Protein AF-A0A251VLH0-F1 (afdb_monomer)

Structure (mmCIF, N/CA/C/O backbone):
data_AF-A0A251VLH0-F1
#
_entry.id   AF-A0A251VLH0-F1
#
loop_
_atom_site.group_PDB
_atom_site.id
_atom_site.type_symbol
_atom_site.label_atom_id
_atom_site.label_alt_id
_atom_site.label_comp_id
_atom_site.label_asym_id
_atom_site.label_entity_id
_atom_site.label_seq_id
_atom_site.pdbx_PDB_ins_code
_atom_site.Cartn_x
_atom_site.Cartn_y
_atom_site.Cartn_z
_atom_site.occupancy
_atom_site.B_iso_or_equiv
_atom_site.auth_seq_id
_atom_site.auth_comp_id
_atom_site.auth_asym_id
_atom_site.auth_atom_id
_atom_site.pdbx_PDB_model_num
ATOM 1 N N . MET A 1 1 ? -11.223 -15.590 17.909 1.00 58.53 1 MET A N 1
ATOM 2 C CA . MET A 1 1 ? -10.912 -15.322 16.487 1.00 58.53 1 MET A CA 1
ATOM 3 C C . MET A 1 1 ? -9.442 -15.641 16.286 1.00 58.53 1 MET A C 1
ATOM 5 O O . MET A 1 1 ? -8.683 -15.369 17.205 1.00 58.53 1 MET A O 1
ATOM 9 N N . ASN A 1 2 ? -9.046 -16.249 15.164 1.00 59.09 2 ASN A N 1
ATOM 10 C CA . ASN A 1 2 ? -7.624 -16.422 14.853 1.00 59.09 2 ASN A CA 1
ATOM 11 C C . ASN A 1 2 ? -7.031 -15.043 14.551 1.00 59.09 2 ASN A C 1
ATOM 13 O O . ASN A 1 2 ? -7.181 -14.532 13.447 1.00 59.09 2 ASN A O 1
ATOM 17 N N . SER A 1 3 ? -6.422 -14.432 15.559 1.00 74.94 3 SER A N 1
ATOM 18 C CA . SER A 1 3 ? -5.605 -13.230 15.442 1.00 74.94 3 SER A CA 1
ATOM 19 C C . SER A 1 3 ? -4.234 -13.646 14.919 1.00 74.94 3 SER A C 1
ATOM 21 O O . SER A 1 3 ? -3.490 -14.346 15.606 1.00 74.94 3 SER A O 1
ATOM 23 N N . GLY A 1 4 ? -3.926 -13.274 13.681 1.00 86.88 4 GLY A N 1
ATOM 24 C CA . GLY A 1 4 ? -2.673 -13.622 13.028 1.00 86.88 4 GLY A CA 1
ATOM 25 C C . GLY A 1 4 ? -2.386 -12.710 11.839 1.00 86.88 4 GLY A C 1
ATOM 26 O O . GLY A 1 4 ? -3.267 -11.969 11.400 1.00 86.88 4 GLY A O 1
ATOM 27 N N . PRO A 1 5 ? -1.151 -12.736 11.319 1.00 91.19 5 PRO A N 1
ATOM 28 C CA . PRO A 1 5 ? -0.768 -11.897 10.195 1.00 91.19 5 PRO A CA 1
ATOM 29 C C . PRO A 1 5 ? -1.510 -12.308 8.917 1.00 91.19 5 PRO A C 1
ATOM 31 O O . PRO A 1 5 ? -1.620 -13.491 8.593 1.00 91.19 5 PRO A O 1
ATOM 34 N N . HIS A 1 6 ? -1.959 -11.311 8.155 1.00 94.12 6 HIS A N 1
ATOM 35 C CA . HIS A 1 6 ? -2.483 -11.484 6.803 1.00 94.12 6 HIS A CA 1
ATOM 36 C C . HIS A 1 6 ? -1.447 -10.979 5.799 1.00 94.12 6 HIS A C 1
ATOM 38 O O . HIS A 1 6 ? -1.055 -9.815 5.840 1.00 94.12 6 HIS A O 1
ATOM 44 N N . LEU A 1 7 ? -1.002 -11.850 4.894 1.00 94.31 7 LEU A N 1
ATOM 45 C CA . LEU A 1 7 ? -0.003 -11.509 3.883 1.00 94.31 7 LEU A CA 1
ATOM 46 C C . LEU A 1 7 ? -0.691 -11.154 2.564 1.00 94.31 7 LEU A C 1
ATOM 48 O O . LEU A 1 7 ? -1.496 -11.926 2.045 1.00 94.31 7 LEU A O 1
ATOM 52 N N . VAL A 1 8 ? -0.355 -9.988 2.013 1.00 95.00 8 VAL A N 1
ATOM 53 C CA . VAL A 1 8 ? -0.906 -9.480 0.752 1.00 95.00 8 VAL A CA 1
ATOM 54 C C . VAL A 1 8 ? 0.247 -9.155 -0.190 1.00 95.00 8 VAL A C 1
ATOM 56 O O . VAL A 1 8 ? 1.070 -8.289 0.098 1.00 95.00 8 VAL A O 1
ATOM 59 N N . ARG A 1 9 ? 0.299 -9.828 -1.342 1.00 95.19 9 ARG A N 1
ATOM 60 C CA . ARG A 1 9 ? 1.207 -9.454 -2.434 1.00 95.19 9 ARG A CA 1
ATOM 61 C C . ARG A 1 9 ? 0.705 -8.173 -3.102 1.00 95.19 9 ARG A C 1
ATOM 63 O O . ARG A 1 9 ? -0.504 -7.976 -3.225 1.00 95.19 9 ARG A O 1
ATOM 70 N N . HIS A 1 10 ? 1.616 -7.324 -3.577 1.00 95.19 10 HIS A N 1
ATOM 71 C CA . HIS A 1 10 ? 1.218 -6.160 -4.366 1.00 95.19 10 HIS A CA 1
ATOM 72 C C . HIS A 1 10 ? 0.443 -6.573 -5.627 1.00 95.19 10 HIS A C 1
ATOM 74 O O . HIS A 1 10 ? 0.713 -7.613 -6.233 1.00 95.19 10 HIS A O 1
ATOM 80 N N . ALA A 1 11 ? -0.498 -5.732 -6.045 1.00 96.81 11 ALA A N 1
ATOM 81 C CA . ALA A 1 11 ? -1.191 -5.894 -7.314 1.00 96.81 11 ALA A CA 1
ATOM 82 C C . ALA A 1 11 ? -0.234 -5.687 -8.505 1.00 96.81 11 ALA A C 1
ATOM 84 O O . ALA A 1 11 ? 0.912 -5.263 -8.336 1.00 96.81 11 ALA A O 1
ATOM 85 N N . GLN A 1 12 ? -0.690 -5.981 -9.723 1.00 95.56 12 GLN A N 1
ATOM 86 C CA . GLN A 1 12 ? 0.139 -5.890 -10.925 1.00 95.56 12 GLN A CA 1
ATOM 87 C C . GLN A 1 12 ? 0.746 -4.485 -11.088 1.00 95.56 12 GLN A C 1
ATOM 89 O O . GLN A 1 12 ? 0.033 -3.489 -11.239 1.00 95.56 12 GLN A O 1
ATOM 94 N N . GLY A 1 13 ? 2.076 -4.418 -11.084 1.00 92.62 13 GLY A N 1
ATOM 95 C CA . GLY A 1 13 ? 2.848 -3.221 -11.399 1.00 92.62 13 GLY A CA 1
ATOM 96 C C . GLY A 1 13 ? 3.316 -3.207 -12.851 1.00 92.62 13 GLY A C 1
ATOM 97 O O . GLY A 1 13 ? 3.353 -4.246 -13.507 1.00 92.62 13 GLY A O 1
ATOM 98 N N . VAL A 1 14 ? 3.724 -2.036 -13.346 1.00 91.00 14 VAL A N 1
ATOM 99 C CA . VAL A 1 14 ? 4.251 -1.878 -14.720 1.00 91.00 14 VAL A CA 1
ATOM 100 C C . VAL A 1 14 ? 5.414 -2.846 -14.993 1.00 91.00 14 VAL A C 1
ATOM 102 O O . VAL A 1 14 ? 5.443 -3.483 -16.043 1.00 91.00 14 VAL A O 1
ATOM 105 N N . HIS A 1 15 ? 6.297 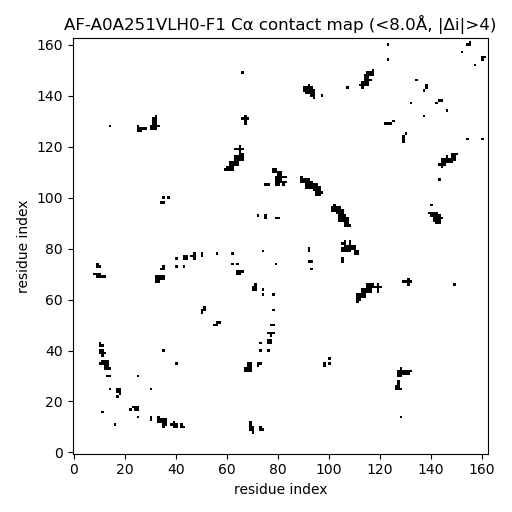-3.051 -14.008 1.00 86.38 15 HIS A N 1
ATOM 106 C CA . HIS A 1 15 ? 7.408 -4.009 -14.096 1.00 86.38 15 HIS A CA 1
ATOM 107 C C . HIS A 1 15 ? 6.969 -5.456 -14.378 1.00 86.38 15 HIS A C 1
ATOM 109 O O . HIS A 1 15 ? 7.679 -6.156 -15.088 1.00 86.38 15 HIS A O 1
ATOM 115 N N . ASN A 1 16 ? 5.801 -5.905 -13.890 1.00 87.31 16 ASN A N 1
ATOM 116 C CA . ASN A 1 16 ? 5.315 -7.259 -14.178 1.00 87.31 16 ASN A CA 1
ATOM 117 C C . ASN A 1 16 ? 4.989 -7.414 -15.669 1.00 87.31 16 ASN A C 1
ATOM 119 O O . ASN A 1 16 ? 5.386 -8.392 -16.286 1.00 87.31 16 ASN A O 1
ATOM 123 N N . VAL A 1 17 ? 4.320 -6.419 -16.261 1.00 85.06 17 VAL A N 1
ATOM 124 C CA . VAL A 1 17 ? 3.915 -6.446 -17.678 1.00 85.06 17 VAL A CA 1
ATOM 125 C C . VAL A 1 17 ? 5.117 -6.347 -18.615 1.00 85.06 17 VAL A C 1
ATOM 127 O O . VAL A 1 17 ? 5.125 -6.965 -19.677 1.00 85.06 17 VAL A O 1
ATOM 130 N N . VAL A 1 18 ? 6.117 -5.544 -18.247 1.00 81.62 18 VAL A N 1
ATOM 131 C CA . VAL A 1 18 ? 7.344 -5.395 -19.039 1.00 81.62 18 VAL A CA 1
ATOM 132 C C . VAL A 1 18 ? 8.191 -6.664 -18.954 1.00 81.62 18 VAL A C 1
ATOM 134 O O . VAL A 1 18 ? 8.588 -7.199 -19.984 1.00 81.62 18 VAL A O 1
ATOM 137 N N . GLY A 1 19 ? 8.369 -7.201 -17.749 1.00 75.56 19 GLY A N 1
ATOM 138 C CA . GLY A 1 19 ? 9.135 -8.418 -17.509 1.00 75.56 19 GLY A CA 1
ATOM 139 C C . GLY A 1 19 ? 8.549 -9.695 -18.113 1.00 75.56 19 GLY A C 1
ATOM 140 O O . GLY A 1 19 ? 9.299 -10.584 -18.501 1.00 75.56 19 GLY A O 1
ATOM 141 N N . GLU A 1 20 ? 7.220 -9.786 -18.241 1.00 75.69 20 GLU A N 1
ATOM 142 C CA . GLU A 1 20 ? 6.553 -10.874 -18.975 1.00 75.69 20 GLU A CA 1
ATOM 143 C C . GLU A 1 20 ? 6.879 -10.859 -20.477 1.00 75.69 20 GLU A C 1
ATOM 145 O O . GLU A 1 20 ? 6.845 -11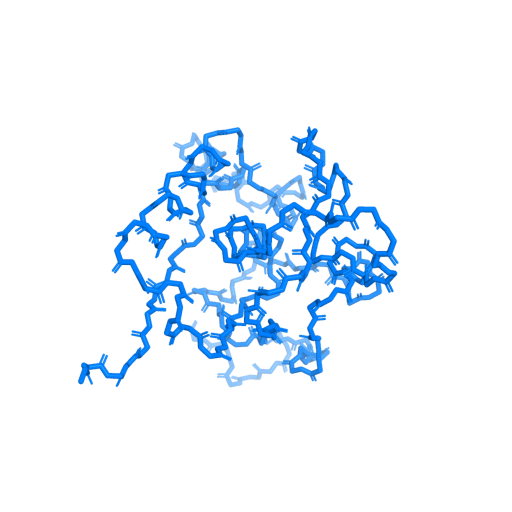.906 -21.123 1.00 75.69 20 GLU A O 1
ATOM 150 N N . LYS A 1 21 ? 7.173 -9.682 -21.042 1.00 76.94 21 LYS A N 1
ATOM 151 C CA . LYS A 1 21 ? 7.472 -9.517 -22.471 1.00 76.94 21 LYS A CA 1
ATOM 152 C C . LYS A 1 21 ? 8.957 -9.655 -22.771 1.00 76.94 21 LYS A C 1
ATOM 154 O O . LYS A 1 21 ? 9.308 -10.219 -23.803 1.00 76.94 21 LYS A O 1
ATOM 159 N N . ASP A 1 22 ? 9.804 -9.121 -21.897 1.00 75.06 22 ASP A N 1
ATOM 160 C CA . ASP A 1 22 ? 11.250 -9.115 -22.073 1.00 75.06 22 ASP A CA 1
ATOM 161 C C . ASP A 1 22 ? 11.960 -9.047 -20.714 1.00 75.06 22 ASP A C 1
ATOM 163 O O . ASP A 1 22 ? 11.919 -8.035 -20.014 1.00 75.06 22 ASP A O 1
ATOM 167 N N . LEU A 1 23 ? 12.653 -10.129 -20.351 1.00 68.69 23 LEU A N 1
ATOM 168 C CA . LEU A 1 23 ? 13.415 -10.212 -19.104 1.00 68.69 23 LEU A CA 1
ATOM 169 C C . LEU A 1 23 ? 14.586 -9.214 -19.071 1.00 68.69 23 LEU A C 1
ATOM 171 O O . LEU A 1 23 ? 14.979 -8.773 -17.994 1.00 68.69 23 LEU A O 1
ATOM 175 N N . SER A 1 24 ? 15.135 -8.820 -20.227 1.00 71.19 24 SER A N 1
ATOM 176 C CA . SER A 1 24 ? 16.232 -7.844 -20.285 1.00 71.19 24 SER A CA 1
ATOM 177 C C . SER A 1 24 ? 15.777 -6.425 -19.921 1.00 71.19 24 SER A C 1
ATOM 179 O O . SER A 1 24 ? 16.577 -5.604 -19.465 1.00 71.19 24 SER A O 1
ATOM 181 N N . ALA A 1 25 ? 14.471 -6.154 -20.014 1.00 70.00 25 ALA A N 1
ATOM 182 C CA . ALA A 1 25 ? 13.883 -4.866 -19.680 1.00 70.00 25 ALA A CA 1
ATOM 183 C C . ALA A 1 25 ? 13.768 -4.613 -18.164 1.00 70.00 25 ALA A C 1
ATOM 185 O O . ALA A 1 25 ? 13.465 -3.490 -17.768 1.00 70.00 25 ALA A O 1
ATOM 186 N N . TYR A 1 26 ? 14.067 -5.590 -17.294 1.00 67.81 26 TYR A N 1
ATOM 187 C CA . TYR A 1 26 ? 14.121 -5.368 -15.838 1.00 67.81 26 TYR A CA 1
ATOM 188 C C . TYR A 1 26 ? 15.199 -4.363 -15.405 1.00 67.81 26 TYR A C 1
ATOM 190 O O . TYR A 1 26 ? 15.062 -3.725 -14.355 1.00 67.81 26 TYR A O 1
ATOM 198 N N . MET A 1 27 ? 16.218 -4.160 -16.244 1.00 67.62 27 MET A N 1
ATOM 199 C CA . MET A 1 27 ? 17.243 -3.134 -16.045 1.00 67.62 27 MET A CA 1
ATOM 200 C C . MET A 1 27 ? 16.829 -1.752 -16.573 1.00 67.62 27 MET A C 1
ATOM 202 O O . MET A 1 27 ? 17.598 -0.800 -16.480 1.00 67.62 27 MET A O 1
ATOM 206 N N . CYS A 1 28 ? 15.623 -1.612 -17.131 1.00 75.94 28 CYS A N 1
ATOM 207 C CA . CYS A 1 28 ? 15.144 -0.342 -17.655 1.00 75.94 28 CYS A CA 1
ATOM 208 C C . CYS A 1 28 ? 14.883 0.657 -16.519 1.00 75.94 28 CYS A C 1
ATOM 210 O O . CYS A 1 28 ? 14.140 0.380 -15.574 1.00 75.94 28 CYS A O 1
ATOM 212 N N . GLU A 1 29 ? 15.451 1.858 -16.640 1.00 75.00 29 GLU A N 1
ATOM 213 C CA . GLU A 1 29 ? 15.263 2.936 -15.667 1.00 75.00 29 GLU A CA 1
ATOM 214 C C . GLU A 1 29 ? 13.798 3.393 -15.569 1.00 75.00 29 GLU A C 1
ATOM 216 O O . GLU A 1 29 ? 13.361 3.829 -14.507 1.00 75.00 29 GLU A O 1
ATOM 221 N N . GLU A 1 30 ? 12.996 3.192 -16.619 1.00 78.62 30 GLU A N 1
ATOM 222 C CA . GLU A 1 30 ? 11.551 3.468 -16.605 1.00 78.62 30 GLU A CA 1
ATOM 223 C C . GLU A 1 30 ? 10.783 2.601 -15.593 1.00 78.62 30 GLU A C 1
ATOM 225 O O . GLU A 1 30 ? 9.682 2.959 -15.171 1.00 78.62 30 GLU A O 1
ATOM 230 N N . LEU A 1 31 ? 11.361 1.475 -15.159 1.00 82.44 31 LEU A N 1
ATOM 231 C CA . LEU A 1 31 ? 10.785 0.619 -14.123 1.00 82.44 31 LEU A CA 1
ATOM 232 C C . LEU A 1 31 ? 11.154 1.053 -12.700 1.00 82.44 31 LEU A C 1
ATOM 234 O O . LEU A 1 31 ? 10.678 0.435 -11.740 1.00 82.44 31 LEU A O 1
ATOM 238 N N . PHE A 1 32 ? 11.962 2.107 -12.542 1.00 86.50 32 PHE A N 1
ATOM 239 C CA . PHE A 1 32 ? 12.300 2.672 -11.240 1.00 86.50 32 PHE A CA 1
ATOM 240 C C . PHE A 1 32 ? 11.040 3.025 -10.446 1.00 86.50 32 PHE A C 1
ATOM 242 O O . PHE A 1 32 ? 10.216 3.840 -10.870 1.00 86.50 32 PHE A O 1
ATOM 249 N N . ASP A 1 33 ? 10.907 2.417 -9.264 1.00 88.31 33 ASP A N 1
ATOM 250 C CA . ASP A 1 33 ? 9.763 2.604 -8.370 1.00 88.31 33 ASP A CA 1
ATOM 251 C C . ASP A 1 33 ? 8.403 2.503 -9.101 1.00 88.31 33 ASP A C 1
ATOM 253 O O . ASP A 1 33 ? 7.514 3.366 -9.000 1.00 88.31 33 ASP A O 1
ATOM 257 N N . ALA A 1 34 ? 8.285 1.440 -9.909 1.00 90.81 34 ALA A N 1
ATOM 258 C CA . ALA A 1 34 ? 7.133 1.180 -10.759 1.00 90.81 34 ALA A CA 1
ATOM 259 C C . ALA A 1 34 ? 5.814 1.230 -9.970 1.00 90.81 34 ALA A C 1
ATOM 261 O O . ALA A 1 34 ? 5.663 0.603 -8.915 1.00 90.81 34 ALA A O 1
ATOM 262 N N . HIS A 1 35 ? 4.838 1.945 -10.530 1.00 92.94 35 HIS A N 1
ATOM 263 C CA . HIS A 1 35 ? 3.475 2.034 -10.012 1.00 92.94 35 HIS A CA 1
ATOM 264 C C . HIS A 1 35 ? 2.594 0.871 -10.505 1.00 92.94 35 HIS A C 1
ATOM 266 O O . HIS A 1 35 ? 3.002 0.055 -11.339 1.00 92.94 35 HIS A O 1
ATOM 272 N N . LEU A 1 36 ? 1.367 0.796 -9.984 1.00 94.94 36 LEU A N 1
ATOM 273 C CA . LEU A 1 36 ? 0.339 -0.144 -10.437 1.00 94.94 36 LEU A CA 1
ATOM 274 C C . LEU A 1 36 ? -0.151 0.162 -11.854 1.00 94.94 36 LEU A C 1
ATOM 276 O O . LEU A 1 36 ? -0.272 1.323 -12.249 1.00 94.94 36 LEU A O 1
ATOM 280 N N . THR A 1 37 ? -0.483 -0.887 -12.605 1.00 94.12 37 THR A N 1
ATOM 281 C CA . THR A 1 37 ? -1.171 -0.768 -13.899 1.00 94.12 37 THR A CA 1
ATOM 282 C C . THR A 1 37 ? -2.674 -0.518 -13.692 1.00 94.12 37 THR A C 1
ATOM 284 O O . THR A 1 37 ? -3.185 -0.701 -12.581 1.00 94.12 37 THR A O 1
ATOM 287 N N . PRO A 1 38 ? -3.440 -0.174 -14.746 1.00 94.12 38 PRO A N 1
ATOM 288 C CA . PRO A 1 38 ? -4.903 -0.155 -14.664 1.00 94.12 38 PRO A CA 1
ATOM 289 C C . PRO A 1 38 ? -5.504 -1.494 -14.200 1.00 94.12 38 PRO A C 1
ATOM 291 O O . PRO A 1 38 ? -6.456 -1.513 -13.420 1.00 94.12 38 PRO A O 1
ATOM 294 N N . LEU A 1 39 ? -4.920 -2.626 -14.621 1.00 95.69 39 LEU A N 1
ATOM 295 C CA . LEU A 1 39 ? -5.319 -3.949 -14.132 1.00 95.69 39 LEU A CA 1
ATOM 296 C C . LEU A 1 39 ? -4.953 -4.135 -12.653 1.00 95.69 39 LEU A C 1
ATOM 298 O O . LEU A 1 39 ? -5.771 -4.653 -11.894 1.00 95.69 39 LEU A O 1
ATOM 302 N N . GLY A 1 40 ? -3.774 -3.671 -12.230 1.00 96.94 40 GLY A N 1
ATOM 303 C CA . GLY A 1 40 ? -3.373 -3.656 -10.825 1.00 96.94 40 GLY A CA 1
ATOM 304 C C . GLY A 1 40 ? -4.387 -2.921 -9.949 1.00 96.94 40 GLY A C 1
ATOM 305 O O . GLY A 1 40 ? -4.849 -3.455 -8.946 1.00 96.94 40 GLY A O 1
ATOM 306 N N . TRP A 1 41 ? -4.849 -1.746 -10.373 1.00 96.25 41 TRP A N 1
ATOM 307 C CA . TRP A 1 41 ? -5.894 -1.021 -9.648 1.00 96.25 41 TRP A CA 1
ATOM 308 C C . TRP A 1 41 ? -7.236 -1.759 -9.597 1.00 96.25 41 TRP A C 1
ATOM 310 O O . TRP A 1 41 ? -7.883 -1.767 -8.552 1.00 96.25 41 TRP A O 1
ATOM 320 N N . LYS A 1 42 ? -7.627 -2.462 -10.665 1.00 96.88 42 LYS A N 1
ATOM 321 C CA . LYS A 1 42 ? -8.816 -3.331 -10.637 1.00 96.88 42 LYS A CA 1
ATOM 322 C C . LYS A 1 42 ? -8.669 -4.475 -9.624 1.00 96.88 42 LYS A C 1
ATOM 324 O O . LYS A 1 42 ? -9.639 -4.832 -8.956 1.00 96.88 42 LYS A O 1
ATOM 329 N N . GLN A 1 43 ? -7.472 -5.049 -9.489 1.00 98.25 43 GLN A N 1
ATOM 330 C CA . GLN A 1 43 ? -7.184 -6.061 -8.464 1.00 98.25 43 GLN A CA 1
ATOM 331 C C . GLN A 1 43 ? -7.301 -5.472 -7.053 1.00 98.25 43 GLN A C 1
ATOM 333 O O . GLN A 1 43 ? -7.910 -6.097 -6.188 1.00 98.25 43 GLN A O 1
ATOM 338 N N . VAL A 1 44 ? -6.793 -4.254 -6.841 1.00 97.94 44 VAL A N 1
ATOM 339 C CA . VAL A 1 44 ? -6.919 -3.524 -5.570 1.00 97.94 44 VAL A CA 1
ATOM 340 C C . VAL A 1 44 ? -8.382 -3.273 -5.207 1.00 97.94 44 VAL A C 1
ATOM 342 O O . VAL A 1 44 ? -8.778 -3.528 -4.073 1.00 97.94 44 VAL A O 1
ATOM 345 N N . ASP A 1 45 ? -9.213 -2.852 -6.162 1.00 96.81 45 ASP A N 1
ATOM 346 C CA . ASP A 1 45 ? -10.640 -2.619 -5.908 1.00 96.81 45 ASP A CA 1
ATOM 347 C C . ASP A 1 45 ? -11.372 -3.912 -5.524 1.00 96.81 45 ASP A C 1
ATOM 349 O O . ASP A 1 45 ? -12.242 -3.914 -4.649 1.00 96.81 45 ASP A O 1
ATOM 353 N N . ASN A 1 46 ? -11.017 -5.031 -6.160 1.00 98.19 46 ASN A N 1
ATOM 354 C CA . ASN A 1 46 ? -11.561 -6.341 -5.811 1.00 98.19 46 ASN A CA 1
ATOM 355 C C . ASN A 1 46 ? -11.109 -6.786 -4.414 1.00 98.19 46 ASN A C 1
ATOM 357 O O . ASN A 1 46 ? -11.929 -7.289 -3.645 1.00 98.19 46 ASN A O 1
ATOM 361 N N . LEU A 1 47 ? -9.839 -6.557 -4.066 1.00 98.12 47 LEU A N 1
ATOM 362 C CA . LEU A 1 47 ? -9.319 -6.834 -2.730 1.00 98.12 47 LEU A CA 1
ATOM 363 C C . LEU A 1 47 ? -10.045 -5.994 -1.674 1.00 98.12 47 LEU A C 1
ATOM 365 O O . LEU A 1 47 ? -10.515 -6.557 -0.690 1.00 98.12 47 LEU A O 1
ATOM 369 N N . ARG A 1 48 ? -10.226 -4.686 -1.908 1.00 97.31 48 ARG A N 1
ATOM 370 C CA . ARG A 1 48 ? -11.001 -3.803 -1.021 1.00 97.31 48 ARG A CA 1
ATOM 371 C C . ARG A 1 48 ? -12.396 -4.372 -0.767 1.00 97.31 48 ARG A C 1
ATOM 373 O O . ARG A 1 48 ? -12.794 -4.567 0.378 1.00 97.31 48 ARG A O 1
ATOM 380 N N . LYS A 1 49 ? -13.135 -4.705 -1.830 1.00 97.50 49 LYS A N 1
ATOM 381 C CA . LYS A 1 49 ? -14.476 -5.305 -1.703 1.00 97.50 49 LYS A CA 1
ATOM 382 C C . LYS A 1 49 ? -14.449 -6.566 -0.839 1.00 97.50 49 LYS A C 1
ATOM 384 O O . LYS A 1 49 ? -15.302 -6.723 0.029 1.00 97.50 49 LYS A O 1
ATOM 389 N N . HIS A 1 50 ? -13.460 -7.432 -1.044 1.00 97.12 50 HIS A N 1
ATOM 390 C CA . HIS A 1 50 ? -13.319 -8.673 -0.291 1.00 97.12 50 HIS A CA 1
ATOM 391 C C . HIS A 1 50 ? -13.022 -8.445 1.202 1.00 97.12 50 HIS A C 1
ATOM 393 O O . HIS A 1 50 ? -13.685 -9.045 2.052 1.00 97.12 50 HIS A O 1
ATOM 399 N N . VAL A 1 51 ? -12.073 -7.568 1.551 1.00 95.88 51 VAL A N 1
ATOM 400 C CA . VAL A 1 51 ? -11.705 -7.331 2.962 1.00 95.88 51 VAL A CA 1
ATOM 401 C C . VAL A 1 51 ? -12.814 -6.631 3.749 1.00 95.88 51 VAL A C 1
ATOM 403 O O . VAL A 1 51 ? -12.976 -6.891 4.941 1.00 95.88 51 VAL A O 1
ATOM 406 N N . HIS A 1 52 ? -13.628 -5.802 3.089 1.00 95.44 52 HIS A N 1
ATOM 407 C CA . HIS A 1 52 ? -14.817 -5.214 3.705 1.00 95.44 52 HIS A CA 1
ATOM 408 C C . HIS A 1 52 ? -15.956 -6.236 3.843 1.00 95.44 52 HIS A C 1
ATOM 410 O O . HIS A 1 52 ? -16.534 -6.355 4.922 1.00 95.44 52 HIS A O 1
ATOM 416 N N . ALA A 1 53 ? -16.260 -7.006 2.791 1.00 96.81 53 ALA A N 1
ATOM 417 C CA . ALA A 1 53 ? -17.352 -7.986 2.807 1.00 96.81 53 ALA A CA 1
ATOM 418 C C . ALA A 1 53 ? -17.114 -9.139 3.795 1.00 96.81 53 ALA A C 1
ATOM 420 O O . ALA A 1 53 ? -18.056 -9.630 4.411 1.00 96.81 53 ALA A O 1
ATOM 421 N N . SER A 1 54 ? -15.858 -9.551 3.979 1.00 95.19 54 SER A N 1
ATOM 422 C CA . SER A 1 54 ? -15.480 -10.575 4.963 1.00 95.19 54 SER A CA 1
ATOM 423 C C . SER A 1 54 ? -15.477 -10.067 6.410 1.00 95.19 54 SER A C 1
ATOM 425 O O . SER A 1 54 ? -15.320 -10.860 7.334 1.00 95.19 54 SER A O 1
ATOM 427 N N . GLY A 1 55 ? -15.609 -8.753 6.628 1.00 94.38 55 GLY A N 1
ATOM 428 C CA . GLY A 1 55 ? -15.442 -8.129 7.939 1.00 94.38 55 GLY A CA 1
ATOM 429 C C . GLY A 1 55 ? -13.989 -8.054 8.416 1.00 94.38 55 GLY A C 1
ATOM 430 O O . GLY A 1 55 ? -13.749 -7.488 9.481 1.00 94.38 55 GLY A O 1
ATOM 431 N N . LEU A 1 56 ? -13.026 -8.558 7.630 1.00 93.94 56 LEU A N 1
ATOM 432 C CA . LEU A 1 56 ? -11.603 -8.557 7.968 1.00 93.94 56 LEU A CA 1
ATOM 433 C C . LEU A 1 56 ? -11.097 -7.150 8.282 1.00 93.94 56 LEU A C 1
ATOM 435 O O . LEU A 1 56 ? -10.398 -6.972 9.271 1.00 93.94 56 LEU A O 1
ATOM 439 N N . PHE A 1 57 ? -11.495 -6.157 7.481 1.00 94.88 57 PHE A N 1
ATOM 440 C CA . PHE A 1 57 ? -11.073 -4.764 7.642 1.00 94.88 57 PHE A CA 1
ATOM 441 C C . PHE A 1 57 ? -11.255 -4.238 9.077 1.00 94.88 57 PHE A C 1
ATOM 443 O O . PHE A 1 57 ? -10.392 -3.532 9.582 1.00 94.88 57 PHE A O 1
ATOM 450 N N . LYS A 1 58 ? -12.339 -4.633 9.760 1.00 93.31 58 LYS A N 1
ATOM 451 C CA . LYS A 1 58 ? -12.659 -4.180 11.126 1.00 93.31 58 LYS A CA 1
ATOM 452 C C . LYS A 1 58 ? -11.710 -4.728 12.195 1.00 93.31 58 LYS A C 1
ATOM 454 O O . LYS A 1 58 ? -11.684 -4.198 13.297 1.00 93.31 58 LYS A O 1
ATOM 459 N N . ASN A 1 59 ? -10.976 -5.791 11.873 1.00 93.81 59 ASN A N 1
ATOM 460 C CA . ASN A 1 59 ? -10.059 -6.473 12.781 1.00 93.81 59 ASN A CA 1
ATOM 461 C C . ASN A 1 59 ? -8.587 -6.165 12.463 1.00 93.81 59 ASN A C 1
ATOM 463 O O . ASN A 1 59 ? -7.703 -6.732 13.097 1.00 93.81 59 ASN A O 1
ATOM 467 N N . ILE A 1 60 ? -8.307 -5.331 11.454 1.00 95.56 60 ILE A N 1
ATOM 468 C CA . ILE A 1 60 ? -6.938 -4.928 11.135 1.00 95.56 60 ILE A CA 1
ATOM 469 C C . ILE A 1 60 ? -6.533 -3.800 12.080 1.00 95.56 60 ILE A C 1
ATOM 471 O O . ILE A 1 60 ? -7.134 -2.730 12.067 1.00 95.56 60 ILE A O 1
ATOM 475 N N . GLU A 1 61 ? -5.491 -4.037 12.870 1.00 96.38 61 GLU A N 1
ATOM 476 C CA . GLU A 1 61 ? -4.964 -3.066 13.840 1.00 96.38 61 GLU A CA 1
ATOM 477 C C . GLU A 1 61 ? -3.764 -2.278 13.294 1.00 96.38 61 GLU A C 1
ATOM 479 O O . GLU A 1 61 ? -3.448 -1.202 13.794 1.00 96.38 61 GLU A O 1
ATOM 484 N N . LEU A 1 62 ? -3.090 -2.802 12.264 1.00 96.75 62 LEU A N 1
ATOM 485 C CA . LEU A 1 62 ? -1.908 -2.203 11.647 1.00 96.75 62 LEU A CA 1
ATOM 486 C C . LEU A 1 62 ? -1.726 -2.728 10.220 1.00 96.75 62 LEU A C 1
ATOM 488 O O . LEU A 1 62 ? -1.870 -3.926 9.970 1.00 96.75 62 LEU A O 1
ATOM 492 N N . VAL A 1 63 ? -1.340 -1.844 9.299 1.00 97.75 63 VAL A N 1
ATOM 493 C CA . VAL A 1 63 ? -0.897 -2.216 7.952 1.00 97.75 63 VAL A CA 1
ATOM 494 C C . VAL A 1 63 ? 0.592 -1.910 7.809 1.00 97.75 63 VAL A C 1
ATOM 496 O O . VAL A 1 63 ? 1.009 -0.753 7.831 1.00 97.75 63 VAL A O 1
ATOM 499 N N . VAL 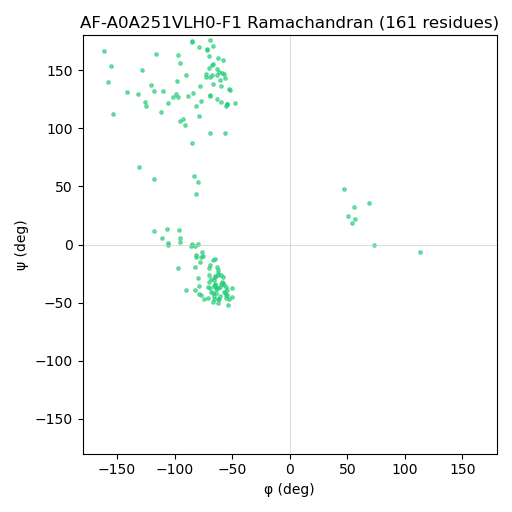A 1 64 ? 1.401 -2.958 7.648 1.00 96.75 64 VAL A N 1
ATOM 500 C CA . VAL A 1 64 ? 2.845 -2.847 7.391 1.00 96.75 64 VAL A CA 1
ATOM 501 C C . VAL A 1 64 ? 3.094 -2.999 5.896 1.00 96.75 64 VAL A C 1
ATOM 503 O O . VAL A 1 64 ? 2.598 -3.944 5.280 1.00 96.75 64 VAL A O 1
ATOM 506 N N . VAL A 1 65 ? 3.851 -2.078 5.301 1.00 96.00 65 VAL A N 1
ATOM 507 C CA . VAL A 1 65 ? 4.099 -2.052 3.852 1.00 96.00 65 VAL A CA 1
ATOM 508 C C . VAL A 1 65 ? 5.581 -1.980 3.520 1.00 96.00 65 VAL A C 1
ATOM 510 O O . VAL A 1 65 ? 6.376 -1.373 4.234 1.00 96.00 65 VAL A O 1
ATOM 513 N N . SER A 1 66 ? 5.947 -2.549 2.374 1.00 94.00 66 SER A N 1
ATOM 514 C CA . SER A 1 66 ? 7.221 -2.237 1.729 1.00 94.00 66 SER A CA 1
ATOM 515 C C . SER A 1 66 ? 7.252 -0.758 1.317 1.00 94.00 66 SER A C 1
ATOM 517 O O . SER A 1 66 ? 6.234 -0.230 0.867 1.00 94.00 66 SER A O 1
ATOM 519 N N . PRO A 1 67 ? 8.399 -0.065 1.348 1.00 92.75 67 PRO A N 1
ATOM 520 C CA . PRO A 1 67 ? 8.504 1.298 0.830 1.00 92.75 67 PRO A CA 1
ATOM 521 C C . PRO A 1 67 ? 8.674 1.327 -0.704 1.00 92.75 67 PRO A C 1
ATOM 523 O O . PRO A 1 67 ? 9.487 2.072 -1.251 1.00 92.75 67 PRO A O 1
ATOM 526 N N . LEU A 1 68 ? 7.898 0.512 -1.420 1.00 93.25 68 LEU A N 1
ATOM 527 C CA . LEU A 1 68 ? 7.806 0.475 -2.882 1.00 93.25 68 LEU A CA 1
ATOM 528 C C . LEU A 1 68 ? 6.445 1.009 -3.314 1.00 93.25 68 LEU A C 1
ATOM 530 O O . LEU A 1 68 ? 5.421 0.542 -2.803 1.00 93.25 68 LEU A O 1
ATOM 534 N N . ARG A 1 69 ? 6.397 1.918 -4.293 1.00 93.44 69 ARG A N 1
ATOM 535 C CA . ARG A 1 69 ? 5.156 2.601 -4.684 1.00 93.44 69 ARG A CA 1
ATOM 536 C C . ARG A 1 69 ? 4.005 1.651 -4.995 1.00 93.44 69 ARG A C 1
ATOM 538 O O . ARG A 1 69 ? 2.916 1.849 -4.468 1.00 93.44 69 ARG A O 1
ATOM 545 N N . ARG A 1 70 ? 4.228 0.594 -5.783 1.00 94.69 70 ARG A N 1
ATOM 546 C CA . ARG A 1 70 ? 3.195 -0.421 -6.085 1.00 94.69 70 ARG A CA 1
ATOM 547 C C . ARG A 1 70 ? 2.605 -1.092 -4.842 1.00 94.69 70 ARG A C 1
ATOM 549 O O . ARG A 1 70 ? 1.419 -1.417 -4.814 1.00 94.69 70 ARG A O 1
ATOM 556 N N . THR A 1 71 ? 3.422 -1.299 -3.812 1.00 96.12 71 THR A N 1
ATOM 557 C CA . THR A 1 71 ? 3.002 -1.962 -2.571 1.00 96.12 71 THR A CA 1
ATOM 558 C C . THR A 1 71 ? 2.186 -0.999 -1.712 1.00 96.12 71 THR A C 1
ATOM 560 O O . THR A 1 71 ? 1.093 -1.357 -1.282 1.00 96.12 71 THR A O 1
ATOM 563 N N . MET A 1 72 ? 2.635 0.257 -1.592 1.00 96.94 72 MET A N 1
ATOM 564 C CA . MET A 1 72 ? 1.896 1.310 -0.900 1.00 96.94 72 MET A CA 1
ATOM 565 C C . MET A 1 72 ? 0.565 1.578 -1.602 1.00 96.94 72 MET A C 1
ATOM 567 O O . MET A 1 72 ? -0.464 1.533 -0.947 1.00 96.94 72 MET A O 1
ATOM 571 N N . GLN A 1 73 ? 0.544 1.719 -2.933 1.00 97.00 73 GLN A N 1
ATOM 572 C CA . GLN A 1 73 ? -0.687 1.862 -3.726 1.00 97.00 73 GLN A CA 1
ATOM 573 C C . GLN A 1 73 ? -1.666 0.695 -3.520 1.00 97.00 73 GLN A C 1
ATOM 575 O O . GLN A 1 73 ? -2.871 0.917 -3.391 1.00 97.00 73 GLN A O 1
ATOM 580 N N . THR A 1 74 ? -1.158 -0.541 -3.451 1.00 97.75 74 THR A N 1
ATOM 581 C CA . THR A 1 74 ? -1.991 -1.718 -3.157 1.00 97.75 74 THR A CA 1
ATOM 582 C C . THR A 1 74 ? -2.610 -1.607 -1.768 1.00 97.75 74 THR A C 1
ATOM 584 O O . THR A 1 74 ? -3.821 -1.763 -1.617 1.00 97.75 74 THR A O 1
ATOM 587 N N . ALA A 1 75 ? -1.789 -1.310 -0.762 1.00 97.81 75 ALA A N 1
ATOM 588 C CA . ALA A 1 75 ? -2.206 -1.264 0.628 1.00 97.81 75 ALA A CA 1
ATOM 589 C C . ALA A 1 75 ? -3.198 -0.125 0.895 1.00 97.81 75 ALA A C 1
ATOM 591 O O . ALA A 1 75 ? -4.268 -0.372 1.443 1.00 97.81 75 ALA A O 1
ATOM 592 N N . VAL A 1 76 ? -2.895 1.101 0.458 1.00 97.00 76 VAL A N 1
ATOM 593 C CA . VAL A 1 76 ? -3.781 2.259 0.660 1.00 97.00 76 VAL A CA 1
ATOM 594 C C . VAL A 1 76 ? -5.091 2.105 -0.106 1.00 97.00 76 VAL A C 1
ATOM 596 O O . VAL A 1 76 ? -6.141 2.474 0.401 1.00 97.00 76 VAL A O 1
ATOM 599 N N . GLY A 1 77 ? -5.081 1.506 -1.300 1.00 96.50 77 GLY A N 1
ATOM 600 C CA . GLY A 1 77 ? -6.320 1.252 -2.033 1.00 96.50 77 GLY A CA 1
ATOM 601 C C . GLY A 1 77 ? -7.176 0.150 -1.408 1.00 96.50 77 GLY A C 1
ATOM 602 O O . GLY A 1 77 ? -8.400 0.261 -1.396 1.00 96.50 77 GLY A O 1
ATOM 603 N N . ALA A 1 78 ? -6.559 -0.893 -0.852 1.00 97.31 78 ALA A N 1
ATOM 604 C CA . ALA A 1 78 ? -7.284 -1.998 -0.232 1.00 97.31 78 ALA A CA 1
ATOM 605 C C . ALA A 1 78 ? -7.792 -1.661 1.177 1.00 97.31 78 ALA A C 1
ATOM 607 O O . ALA A 1 78 ? -8.938 -1.968 1.499 1.00 97.31 78 ALA A O 1
ATOM 608 N N . PHE A 1 79 ? -6.961 -1.001 1.985 1.00 97.31 79 PHE A N 1
ATOM 609 C CA . PHE A 1 79 ? -7.171 -0.775 3.417 1.00 97.31 79 PHE A CA 1
ATOM 610 C C . PHE A 1 79 ? -7.277 0.712 3.795 1.00 97.31 79 PHE A C 1
ATOM 612 O O . PHE A 1 79 ? -7.226 1.050 4.972 1.00 97.31 79 PHE A O 1
ATOM 619 N N . GLY A 1 80 ? -7.414 1.612 2.821 1.00 95.31 80 GLY A N 1
ATOM 620 C CA . GLY A 1 80 ? -7.624 3.035 3.077 1.00 95.31 80 GLY A CA 1
ATOM 621 C C . GLY A 1 80 ? -9.011 3.363 3.620 1.00 95.31 80 GLY A C 1
ATOM 622 O O . GLY A 1 80 ? -9.929 2.535 3.601 1.00 95.31 80 GLY A O 1
ATOM 623 N N . GLY A 1 81 ? -9.147 4.599 4.084 1.00 89.12 81 GLY A N 1
ATOM 624 C CA . GLY A 1 81 ? -10.314 5.095 4.794 1.00 89.12 81 GLY A CA 1
ATOM 625 C C . GLY A 1 81 ? -11.575 5.239 3.951 1.00 89.12 81 GLY A C 1
ATOM 626 O O . GLY A 1 81 ? -11.589 5.017 2.736 1.00 89.12 81 GLY A O 1
ATOM 627 N N . GLU A 1 82 ? -12.662 5.604 4.617 1.00 82.12 82 GLU A N 1
ATOM 628 C CA . GLU A 1 82 ? -13.921 5.966 3.963 1.00 82.12 82 GLU A CA 1
ATOM 629 C C . GLU A 1 82 ? -13.792 7.305 3.223 1.00 82.12 82 GLU A C 1
ATOM 631 O O . GLU A 1 82 ? -12.855 8.068 3.463 1.00 82.12 82 GLU A O 1
ATOM 636 N N . ALA A 1 83 ? -14.713 7.598 2.299 1.00 74.56 83 ALA A N 1
ATOM 637 C CA . ALA A 1 83 ? -14.714 8.883 1.603 1.00 74.56 83 ALA A CA 1
ATOM 638 C C . ALA A 1 83 ? -14.685 10.033 2.624 1.00 74.56 83 ALA A C 1
ATOM 640 O O . ALA A 1 83 ? -15.412 9.996 3.616 1.00 74.56 83 ALA A O 1
ATOM 641 N N . SER A 1 84 ? -13.817 11.024 2.398 1.00 63.69 84 SER A N 1
ATOM 642 C CA . SER A 1 84 ? -13.701 12.164 3.308 1.00 63.69 84 SER A CA 1
ATOM 643 C C . SER A 1 84 ? -15.048 12.881 3.387 1.00 63.69 84 SER A C 1
ATOM 645 O O . SER A 1 84 ? -15.588 13.286 2.359 1.00 63.69 84 SER A O 1
ATOM 647 N N . THR A 1 85 ? -15.606 13.008 4.588 1.00 59.56 85 THR A N 1
ATOM 648 C CA . THR A 1 85 ? -16.753 13.884 4.830 1.00 59.56 85 THR A CA 1
ATOM 649 C C . THR A 1 85 ? -16.253 15.320 4.916 1.00 59.56 85 THR A C 1
ATOM 651 O O . THR A 1 85 ? -15.236 15.571 5.573 1.00 59.56 85 THR A O 1
ATOM 654 N N . ASP A 1 86 ? -16.960 16.256 4.285 1.00 58.88 86 ASP A N 1
ATOM 655 C CA . ASP A 1 86 ? -16.621 17.680 4.310 1.00 58.88 86 ASP A CA 1
ATOM 656 C C . ASP A 1 86 ? -16.332 18.157 5.747 1.00 58.88 86 ASP A C 1
ATOM 658 O O . ASP A 1 86 ? -17.166 18.019 6.642 1.00 58.88 86 ASP A O 1
ATOM 662 N N . GLY A 1 87 ? -15.128 18.694 5.979 1.00 59.88 87 GLY A N 1
ATOM 663 C CA . GLY A 1 87 ? -14.746 19.338 7.244 1.00 59.88 87 GLY A CA 1
ATOM 664 C C . GLY A 1 87 ? -13.674 18.641 8.091 1.00 59.88 87 GLY A C 1
ATOM 665 O O . GLY A 1 87 ? -13.212 19.238 9.063 1.00 59.88 87 GLY A O 1
ATOM 666 N N . VAL A 1 88 ? -13.217 17.433 7.738 1.00 63.38 88 VAL A N 1
ATOM 667 C CA . VAL A 1 88 ? -12.110 16.770 8.457 1.00 63.38 88 VAL A CA 1
ATOM 668 C C . VAL A 1 88 ? -10.768 17.092 7.791 1.00 63.38 88 VAL A C 1
ATOM 670 O O . VAL A 1 88 ? -10.453 16.583 6.719 1.00 63.38 88 VAL A O 1
ATOM 673 N N . ASN A 1 89 ? -9.949 17.923 8.443 1.00 71.31 89 ASN A N 1
ATOM 674 C CA . ASN A 1 89 ? -8.607 18.293 7.973 1.00 71.31 89 ASN A CA 1
ATOM 675 C C . ASN A 1 89 ? -7.554 17.233 8.357 1.00 71.31 89 ASN A C 1
ATOM 677 O O . ASN A 1 89 ? -6.614 17.525 9.096 1.00 71.31 89 ASN A O 1
ATOM 681 N N . MET A 1 90 ? -7.738 15.984 7.917 1.00 80.69 90 MET A N 1
ATOM 682 C CA . MET A 1 90 ? -6.705 14.950 8.048 1.00 80.69 90 MET A CA 1
ATOM 683 C C . MET A 1 90 ? -5.910 14.810 6.747 1.00 80.69 90 MET A C 1
ATOM 685 O O . MET A 1 90 ? -6.498 14.869 5.665 1.00 80.69 90 MET A O 1
ATOM 689 N N . PRO A 1 91 ? -4.581 14.602 6.826 1.00 88.94 91 PRO A N 1
ATOM 690 C CA . PRO A 1 91 ? -3.780 14.343 5.641 1.00 88.94 91 PRO A CA 1
ATOM 691 C C . PRO A 1 91 ? -4.295 13.078 4.936 1.00 88.94 91 PRO A C 1
ATOM 693 O O . PRO A 1 91 ? -4.581 12.080 5.611 1.00 88.94 91 PRO A O 1
ATOM 696 N N . PRO A 1 92 ? -4.423 13.080 3.596 1.00 93.19 92 PRO A N 1
ATOM 697 C CA . PRO A 1 92 ? -4.868 11.896 2.882 1.00 93.19 92 PRO A CA 1
ATOM 698 C C . PRO A 1 92 ? -3.856 10.764 3.068 1.00 93.19 92 PRO A C 1
ATOM 700 O O . PRO A 1 92 ? -2.653 10.985 3.220 1.00 93.19 92 PRO A O 1
ATOM 703 N N . LEU A 1 93 ? -4.342 9.529 3.019 1.00 94.94 93 LEU A N 1
ATOM 704 C CA . LEU A 1 93 ? -3.488 8.350 3.006 1.00 94.94 93 LEU A CA 1
ATOM 705 C C . LEU A 1 93 ? -2.737 8.216 1.672 1.00 94.94 93 LEU A C 1
ATOM 707 O O . LEU A 1 93 ? -1.596 7.764 1.643 1.00 94.94 93 LEU A O 1
ATOM 711 N N . MET A 1 94 ? -3.358 8.664 0.578 1.00 95.25 94 MET A N 1
ATOM 712 C CA . MET A 1 94 ? -2.717 8.832 -0.726 1.00 95.25 94 MET A CA 1
ATOM 713 C C . MET A 1 94 ? -3.238 10.101 -1.399 1.00 95.25 94 MET A C 1
ATOM 715 O O . MET A 1 94 ? -4.451 10.293 -1.486 1.00 95.25 94 MET A O 1
ATOM 719 N N . ALA A 1 95 ? -2.339 10.945 -1.902 1.00 92.56 95 ALA A N 1
ATOM 720 C CA . ALA A 1 95 ? -2.701 12.134 -2.665 1.00 92.56 95 ALA A CA 1
ATOM 721 C C . ALA A 1 95 ? -3.325 11.769 -4.024 1.00 92.56 95 ALA A C 1
ATOM 723 O O . ALA A 1 95 ? -3.062 10.698 -4.586 1.00 92.56 95 ALA A O 1
ATOM 724 N N . GLU A 1 96 ? -4.141 12.674 -4.564 1.00 88.94 96 GLU A N 1
ATOM 725 C CA . GLU A 1 96 ? -4.756 12.500 -5.880 1.00 88.94 96 GLU A CA 1
ATOM 726 C C . GLU A 1 96 ? -3.712 12.281 -6.980 1.00 88.94 96 GLU A C 1
ATOM 728 O O . GLU A 1 96 ? -2.595 12.793 -6.926 1.00 88.94 96 GLU A O 1
ATOM 733 N N . SER A 1 97 ? -4.070 11.482 -7.984 1.00 81.44 97 SER A N 1
ATOM 734 C CA . SER A 1 97 ? -3.235 11.210 -9.161 1.00 81.44 97 SER A CA 1
ATOM 735 C C . SER A 1 97 ? -1.816 10.694 -8.863 1.00 81.44 97 SER A C 1
ATOM 737 O O . SER A 1 97 ? -0.963 10.683 -9.753 1.00 81.44 97 SER A O 1
ATOM 739 N N . THR A 1 98 ? -1.558 10.182 -7.652 1.00 80.44 98 THR A N 1
ATOM 740 C CA . THR A 1 98 ? -0.269 9.580 -7.282 1.00 80.44 98 THR A CA 1
ATOM 741 C C . THR A 1 98 ? 0.106 8.473 -8.271 1.00 80.44 98 THR A C 1
ATOM 743 O O . THR A 1 98 ? -0.633 7.496 -8.443 1.00 80.44 98 THR A O 1
ATOM 746 N N . GLY A 1 99 ? 1.266 8.626 -8.921 1.00 66.06 99 GLY A N 1
ATOM 747 C CA . GLY A 1 99 ? 1.767 7.697 -9.939 1.00 66.06 99 GLY A CA 1
ATOM 748 C C . GLY A 1 99 ? 0.962 7.708 -11.241 1.00 66.06 99 GLY A C 1
ATOM 749 O O . GLY A 1 99 ? 0.760 6.644 -11.816 1.00 66.06 99 GLY A O 1
ATOM 750 N N . SER A 1 100 ? 0.454 8.874 -11.661 1.00 75.12 100 SER A N 1
ATOM 751 C CA . SER A 1 100 ? -0.320 9.051 -12.903 1.00 75.12 100 SER A CA 1
ATOM 752 C C . SER A 1 100 ? -1.546 8.135 -12.991 1.00 75.12 100 SER A C 1
ATOM 754 O O . SER A 1 100 ? -1.937 7.674 -14.060 1.00 75.12 100 SER A O 1
ATOM 756 N N . SER A 1 101 ? -2.149 7.837 -11.839 1.00 71.69 101 SER A N 1
ATOM 757 C CA . SER A 1 101 ? -3.228 6.852 -11.722 1.00 71.69 101 SER A CA 1
ATOM 758 C C . SER A 1 101 ? -4.612 7.390 -12.100 1.00 71.69 101 SER A C 1
ATOM 760 O O . SER A 1 101 ? -5.547 6.597 -12.199 1.00 71.69 101 SER A O 1
ATOM 762 N N . ASN A 1 102 ? -4.764 8.711 -12.282 1.00 82.62 102 ASN A N 1
ATOM 763 C CA . ASN A 1 102 ? -6.053 9.411 -12.412 1.00 82.62 102 ASN A CA 1
ATOM 764 C C . ASN A 1 102 ? -7.048 9.068 -11.284 1.00 82.62 102 ASN A C 1
ATOM 766 O O . ASN A 1 102 ? -8.263 9.140 -11.471 1.00 82.62 102 ASN A O 1
ATOM 770 N N . ARG A 1 103 ? -6.542 8.643 -10.118 1.00 86.50 103 ARG A N 1
ATOM 771 C CA . ARG A 1 103 ? -7.365 8.288 -8.961 1.00 86.50 103 ARG A CA 1
ATOM 772 C C . ARG A 1 103 ? -7.602 9.491 -8.054 1.00 86.50 103 ARG A C 1
ATOM 774 O O . ARG A 1 103 ? -6.686 10.300 -7.885 1.00 86.50 103 ARG A O 1
ATOM 781 N N . PRO A 1 104 ? -8.787 9.578 -7.425 1.00 89.88 104 PRO A N 1
ATOM 782 C CA . PRO A 1 104 ? -9.008 10.545 -6.363 1.00 89.88 104 PRO A CA 1
ATOM 783 C C . PRO A 1 104 ? -8.070 10.259 -5.186 1.00 89.88 104 PRO A C 1
ATOM 785 O O . PRO A 1 104 ? -7.551 9.145 -5.039 1.00 89.88 104 PRO A O 1
ATOM 788 N N . ALA A 1 105 ? -7.876 11.264 -4.335 1.00 92.12 105 ALA A N 1
ATOM 789 C CA . ALA A 1 105 ? -7.195 11.069 -3.065 1.00 92.12 105 ALA A CA 1
ATOM 790 C C . ALA A 1 105 ? -7.893 9.972 -2.240 1.00 92.12 105 ALA A C 1
ATOM 792 O O . ALA A 1 105 ? -9.120 9.848 -2.245 1.00 92.12 105 ALA A O 1
ATOM 793 N N . ILE A 1 106 ? -7.103 9.178 -1.520 1.00 93.69 106 ILE A N 1
ATOM 794 C CA . ILE A 1 106 ? -7.608 8.160 -0.598 1.00 93.69 106 ILE A CA 1
ATOM 795 C C . ILE A 1 106 ? -7.498 8.712 0.815 1.00 93.69 106 ILE A C 1
ATOM 797 O O . ILE A 1 106 ? -6.432 9.154 1.241 1.00 93.69 106 ILE A O 1
ATOM 801 N N . SER A 1 107 ? -8.611 8.679 1.538 1.00 92.94 107 SER A N 1
ATOM 802 C CA . SER A 1 107 ? -8.713 9.170 2.908 1.00 92.94 107 SER A CA 1
ATOM 803 C C . SER A 1 107 ? -7.956 8.283 3.900 1.00 92.94 107 SER A C 1
ATOM 805 O O . SER A 1 107 ? -7.827 7.075 3.704 1.00 92.94 107 SER A O 1
ATOM 807 N N . SER A 1 108 ? -7.501 8.888 4.992 1.00 93.19 108 SER A N 1
ATOM 808 C CA . SER A 1 108 ? -6.993 8.205 6.190 1.00 93.19 108 SER A CA 1
ATOM 809 C C . SER A 1 108 ? -8.068 8.043 7.281 1.00 93.19 108 SER A C 1
ATOM 811 O O . SER A 1 108 ? -7.798 7.528 8.362 1.00 93.19 108 SER A O 1
ATOM 813 N N . LEU A 1 109 ? -9.306 8.483 7.025 1.00 91.56 109 LEU A N 1
ATOM 814 C CA . LEU A 1 109 ? -10.400 8.427 7.995 1.0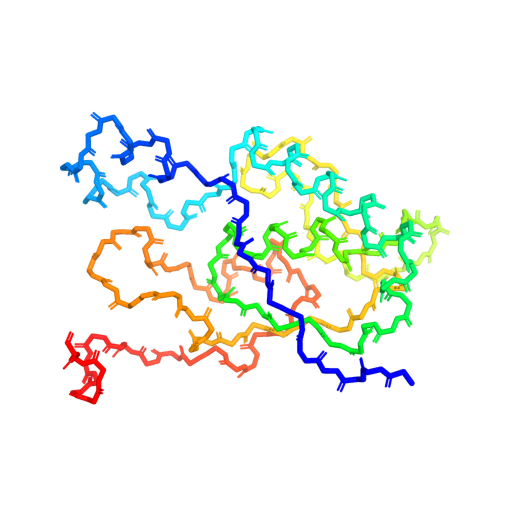0 91.56 109 LEU A CA 1
ATOM 815 C C . LEU A 1 109 ? -10.847 6.983 8.256 1.00 91.56 109 LEU A C 1
ATOM 817 O O . LEU A 1 109 ? -11.201 6.266 7.322 1.00 91.56 109 LEU A O 1
ATOM 821 N N . ASN A 1 110 ? -10.903 6.581 9.528 1.00 90.62 110 ASN A N 1
ATOM 822 C CA . ASN A 1 110 ? -11.347 5.249 9.962 1.00 90.62 110 ASN A CA 1
ATOM 823 C C . ASN A 1 110 ? -10.556 4.077 9.342 1.00 90.62 110 ASN A C 1
ATOM 825 O O . ASN A 1 110 ? -11.069 2.959 9.281 1.00 90.62 110 ASN A O 1
ATOM 829 N N . CYS A 1 111 ? -9.325 4.307 8.873 1.00 92.94 111 CYS A N 1
ATOM 830 C CA . CYS A 1 111 ? -8.426 3.226 8.479 1.00 92.94 111 CYS A CA 1
ATOM 831 C C . CYS A 1 111 ? -7.470 2.860 9.623 1.00 92.94 111 CYS A C 1
ATOM 833 O O . CYS A 1 111 ? -7.193 3.700 10.484 1.00 92.94 111 CYS A O 1
ATOM 835 N N . PRO A 1 112 ? -6.935 1.628 9.642 1.00 95.50 112 PRO A N 1
ATOM 836 C CA . PRO A 1 112 ? -5.818 1.293 10.520 1.00 95.50 112 PRO A CA 1
ATOM 837 C C . PRO A 1 112 ? -4.604 2.203 10.255 1.00 95.50 112 PRO A C 1
ATOM 839 O O . PRO A 1 112 ? -4.487 2.763 9.161 1.00 95.50 112 PRO A O 1
ATOM 842 N N . PRO A 1 113 ? -3.673 2.340 11.215 1.00 97.25 113 PRO A N 1
ATOM 843 C CA . PRO A 1 113 ? -2.391 2.991 10.976 1.00 97.25 113 PRO A CA 1
ATOM 844 C C . PRO A 1 113 ? -1.574 2.248 9.909 1.00 97.25 113 PRO A C 1
ATOM 846 O O . PRO A 1 113 ? -1.640 1.020 9.791 1.00 97.25 113 PRO A O 1
ATOM 849 N N . PHE A 1 114 ? -0.776 3.003 9.151 1.00 98.06 114 PHE A N 1
ATOM 850 C CA . PHE A 1 114 ? 0.121 2.484 8.119 1.00 98.06 114 PHE A CA 1
ATOM 851 C C . PHE A 1 114 ? 1.566 2.799 8.471 1.00 98.06 114 PHE A C 1
ATOM 853 O O . PHE A 1 114 ? 1.895 3.951 8.754 1.00 98.06 114 PHE A O 1
ATOM 860 N N . ILE A 1 115 ? 2.433 1.794 8.377 1.00 97.12 115 ILE A N 1
ATOM 861 C CA . ILE A 1 115 ? 3.871 1.956 8.581 1.00 97.12 115 ILE A CA 1
ATOM 862 C C . ILE A 1 115 ? 4.656 1.293 7.453 1.00 97.12 115 ILE A C 1
ATOM 864 O O . ILE A 1 115 ? 4.420 0.137 7.093 1.00 97.12 115 ILE A O 1
ATOM 868 N N . ALA A 1 116 ? 5.588 2.037 6.872 1.00 95.62 116 ALA A N 1
ATOM 869 C CA . ALA A 1 116 ? 6.520 1.536 5.882 1.00 95.62 116 ALA A CA 1
ATOM 870 C C . ALA A 1 116 ? 7.764 0.971 6.577 1.00 95.62 116 ALA A C 1
ATOM 872 O O . ALA A 1 116 ? 8.403 1.652 7.376 1.00 95.62 116 ALA A O 1
ATOM 873 N N . MET A 1 117 ? 8.121 -0.269 6.244 1.00 91.94 117 MET A N 1
ATOM 874 C CA . MET A 1 117 ? 9.262 -0.984 6.814 1.00 91.94 117 MET A CA 1
ATOM 875 C C . MET A 1 117 ? 10.173 -1.488 5.696 1.00 91.94 117 MET A C 1
ATOM 877 O O . MET A 1 117 ? 9.737 -2.250 4.833 1.00 91.94 117 MET A O 1
ATOM 881 N N . GLU A 1 118 ? 11.449 -1.091 5.725 1.00 85.50 118 GLU A N 1
ATOM 882 C CA . GLU A 1 118 ? 12.401 -1.368 4.636 1.00 85.50 118 GLU A CA 1
ATOM 883 C C . GLU A 1 118 ? 12.529 -2.864 4.312 1.00 85.50 118 GLU A C 1
ATOM 885 O O . GLU A 1 118 ? 12.525 -3.233 3.142 1.00 85.50 118 GLU A O 1
ATOM 890 N N . LEU A 1 119 ? 12.561 -3.724 5.334 1.00 82.44 119 LEU A N 1
ATOM 891 C CA . LEU A 1 119 ? 12.759 -5.170 5.181 1.00 82.44 119 LEU A CA 1
ATOM 892 C C . LEU A 1 119 ? 11.493 -5.941 4.771 1.00 82.44 119 LEU A C 1
ATOM 894 O O . LEU A 1 119 ? 11.542 -7.153 4.587 1.00 82.44 119 LEU A O 1
ATOM 898 N N . CYS A 1 120 ? 10.353 -5.270 4.580 1.00 80.19 120 CYS A N 1
ATOM 899 C CA . CYS A 1 120 ? 9.144 -5.897 4.042 1.00 80.19 120 CYS A CA 1
ATOM 900 C C . CYS A 1 120 ? 9.238 -6.030 2.508 1.00 80.19 120 CYS A C 1
ATOM 902 O O . CYS A 1 120 ? 8.404 -5.506 1.771 1.00 80.19 120 CYS A O 1
ATOM 904 N N . ARG A 1 121 ? 10.306 -6.643 1.988 1.00 73.31 121 ARG A N 1
ATOM 905 C CA . ARG A 1 121 ? 10.584 -6.760 0.547 1.00 73.31 121 ARG A CA 1
ATOM 906 C C . ARG A 1 121 ? 10.674 -8.224 0.137 1.00 73.31 121 ARG A C 1
ATOM 908 O O . ARG A 1 121 ? 11.290 -9.023 0.824 1.00 73.31 121 ARG A O 1
ATOM 915 N N . GLU A 1 122 ? 10.068 -8.548 -1.006 1.00 62.91 122 GLU A N 1
ATOM 916 C CA . GLU A 1 122 ? 10.143 -9.883 -1.624 1.00 62.91 122 GLU A CA 1
ATOM 917 C C . GLU A 1 122 ? 11.575 -10.217 -2.074 1.00 62.91 122 GLU A C 1
ATOM 919 O O . GLU A 1 122 ? 12.002 -11.361 -1.976 1.00 62.91 122 GLU A O 1
ATOM 924 N N . SER A 1 123 ? 12.322 -9.212 -2.538 1.00 67.06 123 SER A N 1
ATOM 925 C CA . SER A 1 123 ? 13.730 -9.322 -2.917 1.00 67.06 123 SER A CA 1
ATOM 926 C C . SER A 1 123 ? 14.415 -7.954 -2.816 1.00 67.06 123 SER A C 1
ATOM 928 O O . SER A 1 123 ? 13.764 -6.906 -2.921 1.00 67.06 123 SER A O 1
ATOM 930 N N . MET A 1 124 ? 15.729 -7.969 -2.587 1.00 66.38 124 MET A N 1
ATOM 931 C CA 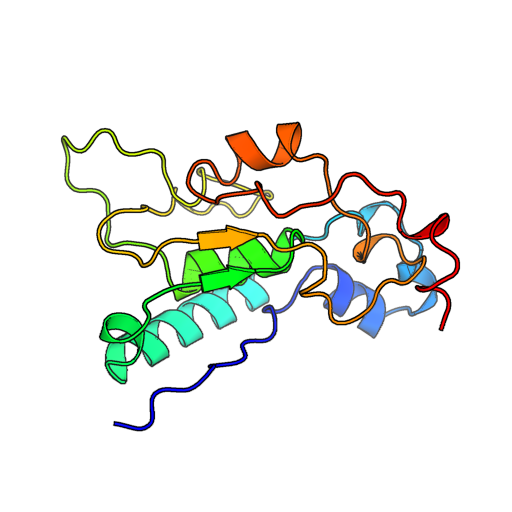. MET A 1 124 ? 16.600 -6.790 -2.527 1.00 66.38 124 MET A CA 1
ATOM 932 C C . MET A 1 124 ? 17.655 -6.863 -3.636 1.00 66.38 124 MET A C 1
ATOM 934 O O . MET A 1 124 ? 18.854 -6.859 -3.384 1.00 66.38 124 MET A O 1
A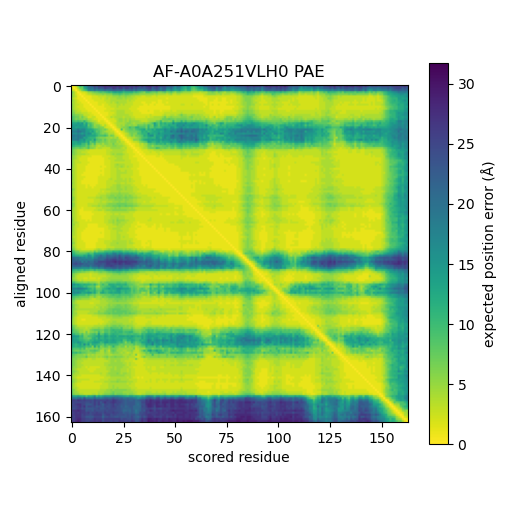TOM 938 N N . GLY A 1 125 ? 17.178 -6.992 -4.876 1.00 66.19 125 GLY A N 1
ATOM 939 C CA . GLY A 1 125 ? 18.021 -7.146 -6.059 1.00 66.19 125 GLY A CA 1
ATOM 940 C C . GLY A 1 125 ? 18.531 -5.832 -6.657 1.00 66.19 125 GLY A C 1
ATOM 941 O O . GLY A 1 125 ? 18.143 -4.732 -6.259 1.00 66.19 125 GLY A O 1
ATOM 942 N N . VAL A 1 126 ? 19.382 -5.975 -7.675 1.00 67.25 126 VAL A N 1
ATOM 943 C CA . VAL A 1 126 ? 19.958 -4.860 -8.447 1.00 67.25 126 VAL A CA 1
ATOM 944 C C . VAL A 1 126 ? 18.992 -4.264 -9.475 1.00 67.25 126 VAL A C 1
ATOM 946 O O . VAL A 1 126 ? 19.232 -3.157 -9.958 1.00 67.25 126 VAL A O 1
ATOM 949 N N . ASP A 1 127 ? 17.895 -4.963 -9.790 1.00 71.88 127 ASP A N 1
ATOM 950 C CA . ASP A 1 127 ? 16.925 -4.500 -10.781 1.00 71.88 127 ASP A CA 1
ATOM 951 C C . ASP A 1 127 ? 16.301 -3.160 -10.372 1.00 71.88 127 ASP A C 1
ATOM 953 O O . ASP A 1 127 ? 15.953 -2.913 -9.210 1.00 71.88 127 ASP A O 1
ATOM 957 N N . HIS A 1 128 ? 16.082 -2.287 -11.356 1.00 73.69 128 HIS A N 1
ATOM 958 C CA . HIS A 1 128 ? 15.669 -0.908 -11.098 1.00 73.69 128 HIS A CA 1
ATOM 959 C C . HIS A 1 128 ? 14.307 -0.806 -10.393 1.00 73.69 128 HIS A C 1
ATOM 961 O O . HIS A 1 128 ? 14.085 0.138 -9.634 1.00 73.69 128 HIS A O 1
ATOM 967 N N . TYR A 1 129 ? 13.421 -1.794 -10.552 1.00 72.31 129 TYR A N 1
ATOM 968 C CA . TYR A 1 129 ? 12.110 -1.820 -9.893 1.00 72.31 129 TYR A CA 1
ATOM 969 C C . TYR A 1 129 ? 12.142 -2.212 -8.406 1.00 72.31 129 TYR A C 1
ATOM 971 O O . TYR A 1 129 ? 11.123 -2.060 -7.718 1.00 72.31 129 TYR A O 1
ATOM 979 N N . TYR A 1 130 ? 13.273 -2.707 -7.888 1.00 79.44 130 TYR A N 1
ATOM 980 C CA . TYR A 1 130 ? 13.485 -2.886 -6.445 1.00 79.44 130 TYR A CA 1
ATOM 981 C C . TYR A 1 130 ? 13.924 -1.594 -5.757 1.00 79.44 130 TYR A C 1
ATOM 983 O O . TYR A 1 130 ? 13.745 -1.438 -4.543 1.00 79.44 130 TYR A O 1
ATOM 991 N N . ARG A 1 131 ? 14.442 -0.633 -6.526 1.00 82.69 131 ARG A N 1
ATOM 992 C CA . ARG A 1 131 ? 14.807 0.685 -6.016 1.00 82.69 131 ARG A CA 1
ATOM 993 C C . ARG A 1 131 ? 13.545 1.492 -5.717 1.00 82.69 131 ARG A C 1
ATOM 995 O O . ARG A 1 131 ? 12.539 1.403 -6.418 1.00 82.69 131 ARG A O 1
ATOM 1002 N N . ARG A 1 132 ? 13.620 2.291 -4.656 1.00 87.00 132 ARG A N 1
ATOM 1003 C CA . ARG A 1 132 ? 12.551 3.192 -4.220 1.00 87.00 132 ARG A CA 1
ATOM 1004 C C . ARG A 1 132 ? 12.987 4.644 -4.302 1.00 87.00 132 ARG A C 1
ATOM 1006 O O . ARG A 1 132 ? 14.181 4.942 -4.327 1.00 87.00 132 ARG A O 1
ATOM 1013 N N . ARG A 1 133 ? 12.007 5.537 -4.251 1.00 89.44 133 ARG A N 1
ATOM 1014 C CA . ARG A 1 133 ? 12.234 6.970 -4.057 1.00 89.44 133 ARG A CA 1
ATOM 1015 C C . ARG A 1 133 ? 12.680 7.304 -2.638 1.00 89.44 133 ARG A C 1
ATOM 1017 O O . ARG A 1 133 ? 12.621 6.480 -1.715 1.00 89.44 133 ARG A O 1
ATOM 1024 N N . SER A 1 134 ? 13.145 8.539 -2.478 1.00 90.25 134 SER A N 1
ATOM 1025 C CA . SER A 1 134 ? 13.440 9.107 -1.166 1.00 90.25 134 SER A CA 1
ATOM 1026 C C . SER A 1 134 ? 12.163 9.284 -0.335 1.00 90.25 134 SER A C 1
ATOM 1028 O O . SER A 1 134 ? 11.065 9.452 -0.868 1.00 90.25 134 SER A O 1
ATOM 1030 N N . ILE A 1 135 ? 12.301 9.306 0.995 1.00 91.81 135 ILE A N 1
ATOM 1031 C CA . ILE A 1 135 ? 11.170 9.572 1.902 1.00 91.81 135 ILE A CA 1
ATOM 1032 C C . ILE A 1 135 ? 10.579 10.966 1.628 1.00 91.81 135 ILE A C 1
ATOM 1034 O O . ILE A 1 135 ? 9.363 11.139 1.667 1.00 91.81 135 ILE A O 1
ATOM 1038 N N . SER A 1 136 ? 11.417 11.953 1.294 1.00 91.94 136 SER A N 1
ATOM 1039 C CA . SER A 1 136 ? 10.979 13.302 0.909 1.00 91.94 136 SER A CA 1
ATOM 1040 C C . SER A 1 136 ? 10.067 13.315 -0.317 1.00 91.94 136 SER A C 1
ATOM 1042 O O . SER A 1 136 ? 9.147 14.123 -0.366 1.00 91.94 136 SER A O 1
ATOM 1044 N N . GLU A 1 137 ? 10.279 12.415 -1.280 1.00 91.81 137 GLU A N 1
ATOM 1045 C CA . GLU A 1 137 ? 9.402 12.274 -2.448 1.00 91.81 137 GLU A CA 1
ATOM 1046 C C . GLU A 1 137 ? 8.123 11.489 -2.139 1.00 91.81 137 GLU A C 1
ATOM 1048 O O . GLU A 1 137 ? 7.096 11.726 -2.772 1.00 91.81 137 GLU A O 1
ATOM 1053 N N . TYR A 1 138 ? 8.155 10.562 -1.177 1.00 93.50 138 TYR A N 1
ATOM 1054 C CA . TYR A 1 138 ? 6.964 9.809 -0.783 1.00 93.50 138 TYR A CA 1
ATOM 1055 C C . TYR A 1 138 ? 6.023 10.578 0.131 1.00 93.50 138 TYR A C 1
ATOM 1057 O O . TYR A 1 138 ? 4.817 10.426 -0.025 1.00 93.50 138 TYR A O 1
ATOM 1065 N N . LYS A 1 139 ? 6.523 11.421 1.038 1.00 93.69 139 LYS A N 1
ATOM 1066 C CA . LYS A 1 139 ? 5.677 12.219 1.941 1.00 93.69 139 LYS A CA 1
ATOM 1067 C C . LYS A 1 139 ? 4.553 13.000 1.241 1.00 93.69 139 LYS A C 1
ATOM 1069 O O . LYS A 1 139 ? 3.436 12.934 1.736 1.00 93.69 139 LYS A O 1
ATOM 1074 N N . PRO A 1 140 ? 4.764 13.699 0.107 1.00 94.12 140 PRO A N 1
ATOM 1075 C CA . PRO A 1 140 ? 3.655 14.351 -0.592 1.00 94.12 140 PRO A CA 1
ATOM 1076 C C . PRO A 1 140 ? 2.689 13.359 -1.263 1.00 94.12 140 PRO A C 1
ATOM 1078 O O . PRO A 1 140 ? 1.522 13.687 -1.442 1.00 94.12 140 PRO A O 1
ATOM 1081 N N . MET A 1 141 ? 3.144 12.153 -1.624 1.00 94.69 141 MET A N 1
ATOM 1082 C CA . MET A 1 141 ? 2.320 11.116 -2.269 1.00 94.69 141 MET A CA 1
ATOM 1083 C C . MET A 1 141 ? 1.490 10.309 -1.263 1.00 94.69 141 MET A C 1
ATOM 1085 O O . MET A 1 141 ? 0.336 9.985 -1.533 1.00 94.69 141 MET A O 1
ATOM 1089 N N . PHE A 1 142 ? 2.068 10.003 -0.101 1.00 96.31 142 PHE A N 1
ATOM 1090 C CA . PHE A 1 142 ? 1.469 9.209 0.972 1.00 96.31 142 PHE A CA 1
ATOM 1091 C C . PHE A 1 142 ? 1.617 9.905 2.337 1.00 96.31 142 PHE A C 1
ATOM 1093 O O . PHE A 1 142 ? 2.350 9.417 3.201 1.00 96.31 142 PHE A O 1
ATOM 1100 N N . PRO A 1 143 ? 0.952 11.055 2.549 1.00 95.50 143 PRO A N 1
ATOM 1101 C CA . PRO A 1 143 ? 1.174 11.886 3.734 1.00 95.50 143 PRO A CA 1
ATOM 1102 C C . PRO A 1 143 ? 0.924 11.200 5.081 1.00 95.50 143 PRO A C 1
ATOM 1104 O O . PRO A 1 143 ? 1.592 11.537 6.056 1.00 95.50 143 PRO A O 1
ATOM 1107 N N . ALA A 1 144 ? -0.027 10.263 5.146 1.00 96.38 144 ALA A N 1
ATOM 1108 C CA . ALA A 1 144 ? -0.405 9.589 6.391 1.00 96.38 144 ALA A CA 1
ATOM 1109 C C . ALA A 1 144 ? 0.290 8.230 6.627 1.00 96.38 144 ALA A C 1
ATOM 1111 O O . ALA A 1 144 ? -0.053 7.543 7.586 1.00 96.38 144 ALA A O 1
ATOM 1112 N N . ILE A 1 145 ? 1.245 7.822 5.780 1.00 97.25 145 ILE A N 1
ATOM 1113 C CA . ILE A 1 145 ? 2.079 6.639 6.049 1.00 97.25 145 ILE A CA 1
ATOM 1114 C C . ILE A 1 145 ? 3.253 7.049 6.944 1.00 97.25 145 ILE A C 1
ATOM 1116 O O . ILE A 1 145 ? 3.967 8.006 6.640 1.00 97.25 145 ILE A O 1
ATOM 1120 N N . ASP A 1 146 ? 3.487 6.305 8.027 1.00 96.75 146 ASP A N 1
ATOM 1121 C CA . ASP A 1 146 ? 4.692 6.465 8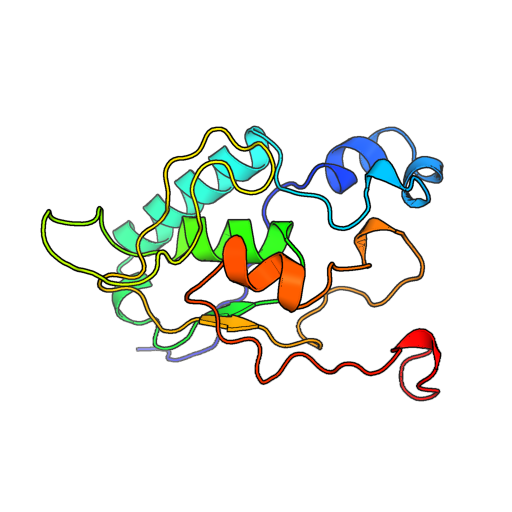.838 1.00 96.75 146 ASP A CA 1
ATOM 1122 C C . ASP A 1 146 ? 5.900 5.816 8.142 1.00 96.75 146 ASP A C 1
ATOM 1124 O O . ASP A 1 146 ? 5.891 4.629 7.824 1.00 96.75 146 ASP A O 1
ATOM 1128 N N . PHE A 1 147 ? 6.957 6.594 7.915 1.00 94.88 147 PHE A N 1
ATOM 1129 C CA . PHE A 1 147 ? 8.212 6.143 7.302 1.00 94.88 147 PHE A CA 1
ATOM 1130 C C . PHE A 1 147 ? 9.362 6.025 8.317 1.00 94.88 147 PHE A C 1
ATOM 1132 O O . PHE A 1 147 ? 10.519 5.913 7.917 1.00 94.88 147 PHE A O 1
ATOM 1139 N N . SER A 1 148 ? 9.078 6.069 9.622 1.00 93.12 148 SER A N 1
ATOM 1140 C CA . SER A 1 148 ? 10.079 6.016 10.696 1.00 93.12 148 SER A CA 1
ATOM 1141 C C . SER A 1 148 ? 10.959 4.757 10.669 1.00 93.12 148 SER A C 1
ATOM 1143 O O . SER A 1 148 ? 12.120 4.824 11.069 1.00 93.12 148 SER A O 1
ATOM 1145 N N . LEU A 1 149 ? 10.446 3.636 10.145 1.00 91.19 149 LEU A N 1
ATOM 1146 C CA . LEU A 1 149 ? 11.156 2.350 10.028 1.00 91.19 149 LEU A CA 1
ATOM 1147 C C . LEU A 1 149 ? 11.802 2.115 8.651 1.00 91.19 149 LEU A C 1
ATOM 1149 O O . LEU A 1 149 ? 12.212 0.998 8.318 1.00 91.19 149 LEU A O 1
ATOM 1153 N N . VAL A 1 150 ? 11.885 3.154 7.824 1.00 88.44 150 VAL A N 1
ATOM 1154 C CA . VAL A 1 150 ? 12.587 3.106 6.542 1.00 88.44 150 VAL A CA 1
ATOM 1155 C C . VAL A 1 150 ? 14.033 3.546 6.759 1.00 88.44 150 VAL A C 1
ATOM 1157 O O . VAL A 1 150 ? 14.323 4.734 6.905 1.00 88.44 150 VAL A O 1
ATOM 1160 N N . CYS A 1 151 ? 14.956 2.584 6.788 1.00 76.06 151 CYS A N 1
ATOM 1161 C CA . CYS A 1 151 ? 16.381 2.861 6.954 1.00 76.06 151 CYS A CA 1
ATOM 1162 C C . CYS A 1 151 ? 16.969 3.561 5.713 1.00 76.06 151 CYS A C 1
ATOM 1164 O O . CYS A 1 151 ? 16.606 3.275 4.572 1.00 76.06 151 CYS A O 1
ATOM 1166 N N . TYR A 1 152 ? 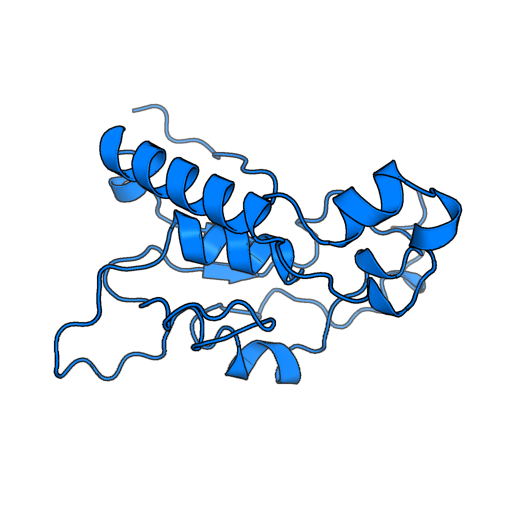17.919 4.474 5.936 1.00 58.41 152 TYR A N 1
ATOM 1167 C CA . TYR A 1 152 ? 18.710 5.127 4.877 1.00 58.41 152 TYR A CA 1
ATOM 1168 C C . TYR A 1 152 ? 19.894 4.284 4.399 1.00 58.41 152 TYR A C 1
ATOM 1170 O O . TYR A 1 152 ? 20.658 4.730 3.543 1.00 58.41 152 TYR A O 1
ATOM 1178 N N . THR A 1 153 ? 20.098 3.104 4.982 1.00 49.69 153 THR A N 1
ATOM 1179 C CA . THR A 1 153 ? 21.263 2.284 4.686 1.00 49.69 153 THR A CA 1
ATOM 1180 C C . THR A 1 153 ? 21.231 1.877 3.218 1.00 49.69 153 THR A C 1
ATOM 1182 O O . THR A 1 153 ? 20.245 1.334 2.721 1.00 49.69 153 THR A O 1
ATOM 1185 N N . ASN A 1 154 ? 22.318 2.181 2.504 1.00 47.59 154 ASN A N 1
ATOM 1186 C CA . ASN A 1 154 ? 22.634 1.542 1.235 1.00 47.59 154 ASN A CA 1
ATOM 1187 C C . ASN A 1 154 ? 22.674 0.041 1.527 1.00 47.59 154 ASN A C 1
ATOM 1189 O O . ASN A 1 154 ? 23.679 -0.472 2.008 1.00 47.59 154 ASN A O 1
ATOM 1193 N N . ILE A 1 155 ? 21.575 -0.660 1.273 1.00 50.75 155 ILE A N 1
ATOM 1194 C CA . ILE A 1 155 ? 21.496 -2.110 1.481 1.00 50.75 155 ILE A CA 1
ATOM 1195 C C . ILE A 1 155 ? 22.549 -2.812 0.605 1.00 50.75 155 ILE A C 1
ATOM 1197 O O . ILE A 1 155 ? 23.098 -3.832 0.988 1.00 50.75 155 ILE A O 1
ATOM 1201 N N . MET A 1 156 ? 22.950 -2.186 -0.509 1.00 46.53 156 MET A N 1
ATOM 1202 C CA . MET A 1 156 ? 24.078 -2.632 -1.338 1.00 46.53 156 MET A CA 1
ATOM 1203 C C . MET A 1 156 ? 25.463 -2.523 -0.672 1.00 46.53 156 MET A C 1
ATOM 1205 O O . MET A 1 156 ? 26.430 -3.049 -1.211 1.00 46.53 156 MET A O 1
ATOM 1209 N N . SER A 1 157 ? 25.593 -1.814 0.451 1.00 45.16 157 SER A N 1
ATOM 1210 C CA . SER A 1 157 ? 26.844 -1.709 1.222 1.00 45.16 157 SER A CA 1
ATOM 1211 C C . SER A 1 157 ? 26.824 -2.516 2.516 1.00 45.16 157 SER A C 1
ATOM 1213 O O . SER A 1 157 ? 27.812 -2.494 3.245 1.00 45.16 157 SER A O 1
ATOM 1215 N N . ASP A 1 158 ? 25.719 -3.206 2.805 1.00 44.25 158 ASP A N 1
ATOM 1216 C CA . ASP A 1 158 ? 25.588 -4.034 3.993 1.00 44.25 158 ASP A CA 1
ATOM 1217 C C . ASP A 1 158 ? 25.930 -5.494 3.637 1.00 44.25 158 ASP A C 1
ATOM 1219 O O . ASP A 1 158 ? 25.159 -6.154 2.931 1.00 44.25 158 ASP A O 1
ATOM 1223 N N . PRO A 1 159 ? 27.107 -6.002 4.051 1.00 45.66 159 PRO A N 1
ATOM 1224 C CA . PRO A 1 159 ? 27.579 -7.329 3.667 1.00 45.66 159 PRO A CA 1
ATOM 1225 C C . PRO A 1 159 ? 26.699 -8.469 4.201 1.00 45.66 159 PRO A C 1
ATOM 1227 O O . PRO A 1 159 ? 26.848 -9.593 3.731 1.00 45.66 159 PRO A O 1
ATOM 1230 N N . GLU A 1 160 ? 25.774 -8.205 5.131 1.00 45.03 160 GLU A N 1
ATOM 1231 C CA . GLU A 1 160 ? 24.829 -9.214 5.630 1.00 45.03 160 GLU A CA 1
ATOM 1232 C C . GLU A 1 160 ? 23.607 -9.442 4.722 1.00 45.03 160 GLU A C 1
ATOM 1234 O O . GLU A 1 160 ? 22.853 -10.388 4.940 1.00 45.03 160 GLU A O 1
ATOM 1239 N N . PHE A 1 161 ? 23.407 -8.615 3.690 1.00 42.06 161 PHE A N 1
ATOM 1240 C CA . PHE A 1 161 ? 22.250 -8.711 2.786 1.00 42.06 161 PHE A CA 1
ATOM 1241 C C . PHE A 1 161 ? 22.591 -9.169 1.360 1.00 42.06 161 PHE A C 1
ATOM 1243 O O . PHE A 1 161 ? 21.708 -9.217 0.502 1.00 42.06 161 PHE A O 1
ATOM 1250 N N . LEU A 1 162 ? 23.847 -9.548 1.110 1.00 33.59 162 LEU A N 1
ATOM 1251 C CA . LEU A 1 162 ? 24.262 -10.266 -0.095 1.00 33.59 162 LEU A CA 1
ATOM 1252 C C . LEU A 1 162 ? 24.028 -11.770 0.119 1.00 33.59 162 LEU A C 1
ATOM 1254 O O . LEU A 1 162 ? 24.927 -12.477 0.573 1.00 33.59 162 LEU A O 1
ATOM 1258 N N . PHE A 1 163 ? 22.818 -12.244 -0.184 1.00 36.16 163 PHE A N 1
ATOM 1259 C CA . PHE A 1 163 ? 22.540 -13.672 -0.375 1.00 36.16 163 PHE A CA 1
ATOM 1260 C C . PHE A 1 163 ? 22.539 -14.016 -1.864 1.00 36.16 163 PHE A C 1
ATOM 1262 O O . PHE A 1 163 ? 21.912 -13.256 -2.638 1.00 36.16 163 PHE A O 1
#

InterPro domains:
  IPR013078 Histidine phosphatase superfamily, clade-1 [PF00300] (7-76)
  IPR013078 Histidine phosphatase superfamily, clade-1 [cd07067] (6-75)
  IPR029033 Histidine phosphatase superfamily [G3DSA:3.40.50.1240] (6-160)
  IPR029033 Histidine phosphatase superfamily [SSF53254] (6-147)
  IPR050275 Phosphoglycerate Mutase/Phosphatase [PTHR48100] (6-151)

Sequence (163 aa):
MNSGPHLVRHAQGVHNVVGEKDLSAYMCEELFDAHLTPLGWKQVDNLRKHVHASGLFKNIELVVVSPLRRTMQTAVGAFGGEASTDGVNMPPLMAESTGSSNRPAISSLNCPPFIAMELCRESMGVDHYYRRRSISEYKPMFPAIDFSLVCYTNIMSDPEFLF

Foldseek 3Di:
DPDDDDDDDFFAWPLVVVCVVPVVCLQPLVLALTAHDPRSLVVLQVLLVVCVVVVVLVVDQEAEFALRRRGLSSCCSNFFDDDDDPPDPDDFQFPACQNVNNHHTTHNHPGHQAEHANPRDPACDPGNNNHHDDPVVCCNGGVRYHDVNPDPDPCVPVPVRPD

Radius of gyration: 16.08 Å; Cα contacts (8 Å, |Δi|>4): 262; chains: 1; bounding box: 45×36×39 Å

Solvent-accessible surface area (backbone atoms only — not comparable to full-atom values): 9331 Å² total; per-residue (Å²): 129,94,84,71,92,82,89,78,80,59,42,48,26,47,51,56,65,47,40,75,75,36,70,79,53,44,68,34,70,86,26,45,36,28,36,54,34,78,67,13,51,54,49,23,53,51,46,22,53,48,36,56,75,71,50,49,58,82,72,49,77,64,44,79,32,29,68,35,50,22,37,43,54,29,48,46,58,36,54,41,24,51,82,79,60,94,86,68,94,64,62,34,35,25,35,56,36,53,77,79,60,80,39,74,56,35,24,47,49,95,33,52,55,39,39,27,30,57,84,56,52,99,64,88,60,88,42,28,53,61,42,53,76,55,69,80,67,41,42,74,38,28,53,52,49,41,56,87,56,47,72,86,68,60,62,91,75,38,80,89,67,76,125

Nearest PDB structures (foldseek):
  2rfl-assembly6_F  TM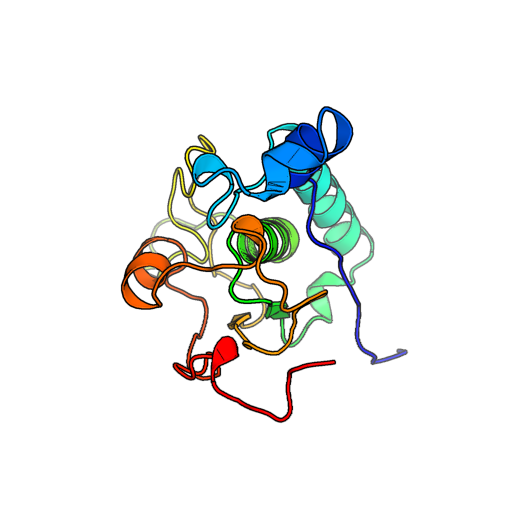=9.073E-01  e=1.096E-01  Agrobacterium fabrum str. C58
  3qpv-assembly1_A-2  TM=6.625E-01  e=3.428E+00  Homo sapiens

Organism: Helianthus annuus (NCBI:txid4232)

Mean predicted aligned error: 7.25 Å

pLDDT: mean 84.26, std 15.35, range [33.59, 98.25]

Secondary structure (DSSP, 8-state):
--------PPPPBHHHHHHHH-GGGGG-GGGTTPPBPHHHHHHHHHHHHHHHHTSGGGG---EEE-SSHHHHHHHHHHH--PPPPTT--PPPSB-TTTTS--PPPBP-TTPPPEEEETT--S---SSGGG----HHHHHHHSTTEEEEE-----GGG-TTS--